Protein AF-A0A6N3DLV4-F1 (afdb_monomer)

Foldseek 3Di:
DAEPDDLVVVLVVVCVVVVVPDDDDPVNSVLLSVLQVQLVVVLLVVLLPDPDVQQDDPSDGYAYCVPVVSVVSSVVRSVVSSCVVPDPDD

Mean predicted aligned error: 3.86 Å

pLDDT: mean 92.63, std 13.06, range [32.56, 98.44]

Sequence (90 aa):
MLMTQSISEINVLLLRQLSSFFVLSEDDKKAVEQSVPCALDKCERSFSKTRNKYYSEAGVTKFDPLHGRQWSRFLYELARCIFLGGGVRL

Structure (mmCIF, N/CA/C/O backbone):
data_AF-A0A6N3DLV4-F1
#
_entry.id   AF-A0A6N3DLV4-F1
#
loop_
_atom_site.group_PDB
_atom_site.id
_atom_site.type_symbol
_atom_site.label_atom_id
_atom_site.label_alt_id
_atom_site.label_comp_id
_atom_site.label_asym_id
_atom_site.label_entity_id
_atom_site.label_seq_id
_atom_site.pdbx_PDB_ins_code
_atom_site.Cartn_x
_atom_site.Cartn_y
_atom_site.Cartn_z
_atom_site.occupancy
_atom_site.B_iso_or_equiv
_atom_site.auth_seq_id
_atom_site.auth_comp_id
_atom_site.auth_asym_id
_atom_site.auth_atom_id
_atom_site.pdbx_PDB_model_num
ATOM 1 N N . MET A 1 1 ? 8.384 -7.482 -6.426 1.00 93.12 1 MET A N 1
ATOM 2 C CA . MET A 1 1 ? 8.479 -6.013 -6.598 1.00 93.12 1 MET A CA 1
ATOM 3 C C . MET A 1 1 ? 9.686 -5.471 -5.844 1.00 93.12 1 MET A C 1
ATOM 5 O O . MET A 1 1 ? 9.920 -5.912 -4.727 1.00 93.12 1 MET A O 1
ATOM 9 N N . LEU A 1 2 ? 10.453 -4.542 -6.423 1.00 94.75 2 LEU A N 1
ATOM 10 C CA . LEU A 1 2 ? 11.523 -3.830 -5.714 1.00 94.75 2 LEU A CA 1
ATOM 11 C C . LEU A 1 2 ? 10.919 -2.668 -4.921 1.00 94.75 2 LEU A C 1
ATOM 13 O O . LEU A 1 2 ? 10.198 -1.849 -5.489 1.00 94.75 2 LEU A O 1
ATOM 17 N N . MET A 1 3 ? 11.197 -2.607 -3.623 1.00 94.19 3 MET A N 1
ATOM 18 C CA . MET A 1 3 ? 10.605 -1.629 -2.710 1.00 94.19 3 MET A CA 1
ATOM 19 C C . MET A 1 3 ? 11.696 -0.762 -2.087 1.00 94.19 3 MET A C 1
ATOM 21 O O . MET A 1 3 ? 12.732 -1.283 -1.679 1.00 94.19 3 MET A O 1
ATOM 25 N N . THR A 1 4 ? 11.468 0.551 -2.014 1.00 93.81 4 THR A N 1
ATOM 26 C CA . THR A 1 4 ? 12.400 1.500 -1.374 1.00 93.81 4 THR A CA 1
ATOM 27 C C . THR A 1 4 ? 12.291 1.515 0.149 1.00 93.81 4 THR A C 1
ATOM 29 O O . THR A 1 4 ? 13.220 1.958 0.816 1.00 93.81 4 THR A O 1
ATOM 32 N N . GLN A 1 5 ? 11.177 1.024 0.698 1.00 96.06 5 GLN A N 1
ATOM 33 C CA . GLN A 1 5 ? 10.945 0.849 2.130 1.00 96.06 5 GLN A CA 1
ATOM 34 C C . GLN A 1 5 ? 10.460 -0.573 2.408 1.00 96.06 5 GLN A C 1
ATOM 36 O O . GLN A 1 5 ? 9.764 -1.187 1.596 1.00 96.06 5 GLN A O 1
ATOM 41 N N . SER A 1 6 ? 10.818 -1.081 3.580 1.00 96.50 6 SER A N 1
ATOM 42 C CA . SER A 1 6 ? 10.300 -2.331 4.126 1.00 96.50 6 SER A CA 1
ATOM 43 C C . SER A 1 6 ? 8.804 -2.230 4.449 1.00 96.50 6 SER A C 1
ATOM 45 O O . SER A 1 6 ? 8.237 -1.144 4.590 1.00 96.50 6 SER A O 1
ATOM 47 N N . ILE A 1 7 ? 8.143 -3.379 4.604 1.00 96.00 7 ILE A N 1
ATOM 48 C CA . ILE A 1 7 ? 6.719 -3.424 4.972 1.00 96.00 7 ILE A CA 1
ATOM 49 C C . ILE A 1 7 ? 6.477 -2.764 6.338 1.00 96.00 7 ILE A C 1
ATOM 51 O O . ILE A 1 7 ? 5.486 -2.058 6.497 1.00 96.00 7 ILE A O 1
ATOM 55 N N . SER A 1 8 ? 7.384 -2.933 7.306 1.00 97.12 8 SER A N 1
ATOM 56 C CA . SER A 1 8 ? 7.266 -2.288 8.619 1.00 97.12 8 SER A CA 1
ATOM 57 C C . SER A 1 8 ? 7.328 -0.763 8.514 1.00 97.12 8 SER A C 1
ATOM 59 O O . SER A 1 8 ? 6.515 -0.078 9.127 1.00 97.12 8 SER A O 1
ATOM 61 N N . GLU A 1 9 ? 8.230 -0.216 7.697 1.00 97.62 9 GLU A N 1
ATOM 62 C CA . GLU A 1 9 ? 8.302 1.229 7.443 1.00 97.62 9 GLU A CA 1
ATOM 63 C C . GLU A 1 9 ? 7.048 1.745 6.726 1.00 97.62 9 GLU A C 1
ATOM 65 O O . GLU A 1 9 ? 6.518 2.795 7.089 1.00 97.62 9 GLU A O 1
ATOM 70 N N . ILE A 1 10 ? 6.524 0.990 5.755 1.00 97.94 10 ILE A N 1
ATOM 71 C CA . ILE A 1 10 ? 5.260 1.316 5.080 1.00 97.94 10 ILE A CA 1
ATOM 72 C C . ILE A 1 10 ? 4.100 1.338 6.075 1.00 97.94 10 ILE A C 1
ATOM 74 O O . ILE A 1 10 ? 3.308 2.279 6.041 1.00 97.94 10 ILE A O 1
ATOM 78 N N . ASN A 1 11 ? 4.014 0.358 6.979 1.00 98.00 11 ASN A N 1
ATOM 79 C CA . ASN A 1 11 ? 2.989 0.325 8.023 1.00 98.00 11 ASN A CA 1
ATOM 80 C C . ASN A 1 11 ? 3.085 1.555 8.931 1.00 98.00 11 ASN A C 1
ATOM 82 O O . ASN A 1 11 ? 2.071 2.196 9.193 1.00 98.00 11 ASN A O 1
ATOM 86 N N . VAL A 1 12 ? 4.293 1.952 9.342 1.00 98.00 12 VAL A N 1
ATOM 87 C CA . VAL A 1 12 ? 4.498 3.164 10.153 1.00 98.00 12 VAL A CA 1
ATOM 88 C C . VAL A 1 12 ? 4.017 4.419 9.415 1.00 98.00 12 VAL A C 1
ATOM 90 O O . VAL A 1 12 ? 3.285 5.225 9.992 1.00 98.00 12 VAL A O 1
ATOM 93 N N . LEU A 1 13 ? 4.388 4.588 8.140 1.00 97.81 13 LEU A N 1
ATOM 94 C CA . LEU A 1 13 ? 3.953 5.729 7.322 1.00 97.81 13 LEU A CA 1
ATOM 95 C C . LEU A 1 13 ? 2.428 5.755 7.155 1.00 97.81 13 LEU A C 1
ATOM 97 O O . LEU A 1 13 ? 1.795 6.797 7.344 1.00 97.81 13 LEU A O 1
ATOM 101 N N . LEU A 1 14 ? 1.845 4.599 6.845 1.00 98.06 14 LEU A N 1
ATOM 102 C CA . LEU A 1 14 ? 0.416 4.417 6.632 1.00 98.06 14 LEU A CA 1
ATOM 103 C C . LEU A 1 14 ? -0.388 4.728 7.893 1.00 98.06 14 LEU A C 1
ATOM 105 O O . LEU A 1 14 ? -1.296 5.557 7.851 1.00 98.06 14 LEU A O 1
ATOM 109 N N . LEU A 1 15 ? -0.034 4.111 9.022 1.00 97.94 15 LEU A N 1
ATOM 110 C CA . LEU A 1 15 ? -0.733 4.313 10.287 1.00 97.94 15 LEU A CA 1
ATOM 111 C C . LEU A 1 15 ? -0.597 5.752 10.775 1.00 97.94 15 LEU A C 1
ATOM 113 O O . LEU A 1 15 ? -1.579 6.318 11.255 1.00 97.94 15 LEU A O 1
ATOM 117 N N . ARG A 1 16 ? 0.574 6.379 10.605 1.00 97.81 16 ARG A N 1
ATOM 118 C CA . ARG A 1 16 ? 0.761 7.797 10.933 1.00 97.81 16 ARG A CA 1
ATOM 119 C C . ARG A 1 16 ? -0.154 8.691 10.100 1.00 97.81 16 ARG A C 1
ATOM 121 O O . ARG A 1 16 ? -0.784 9.589 10.654 1.00 97.81 16 ARG A O 1
ATOM 128 N N . GLN A 1 17 ? -0.243 8.448 8.792 1.00 97.12 17 GLN A N 1
ATOM 129 C CA . GLN A 1 17 ? -1.128 9.211 7.917 1.00 97.12 17 GLN A CA 1
ATOM 130 C C . GLN A 1 17 ? -2.596 9.005 8.299 1.00 97.12 17 GLN A C 1
ATOM 132 O O . GLN A 1 17 ? -3.312 9.983 8.494 1.00 97.12 17 GLN A O 1
ATOM 137 N N . LEU A 1 18 ? -3.051 7.759 8.443 1.00 97.44 18 LEU A N 1
ATOM 138 C CA . LEU A 1 18 ? -4.446 7.463 8.777 1.00 97.44 18 LEU A CA 1
ATOM 139 C C . LEU A 1 18 ? -4.836 8.036 10.145 1.00 97.44 18 LEU A C 1
ATOM 141 O O . LEU A 1 18 ? -5.896 8.643 10.262 1.00 97.44 18 LEU A O 1
ATOM 145 N N . SER A 1 19 ? -3.947 7.952 11.139 1.00 97.25 19 SER A N 1
ATOM 146 C CA . SER A 1 19 ? -4.181 8.506 12.482 1.00 97.25 19 SER A CA 1
ATOM 147 C C . SER A 1 19 ? -4.274 10.036 12.505 1.00 97.25 19 SER A C 1
ATOM 149 O O . SER A 1 19 ? -4.808 10.599 13.454 1.00 97.25 19 SER A O 1
ATOM 151 N N . SER A 1 20 ? -3.764 10.734 11.481 1.00 97.19 20 SER A N 1
ATOM 152 C CA . SER A 1 20 ? -3.944 12.190 11.362 1.00 97.19 20 SER A CA 1
ATOM 153 C C . SER A 1 20 ? -5.335 12.600 10.865 1.00 97.19 20 SER A C 1
ATOM 155 O O . SER A 1 20 ? -5.722 13.752 11.042 1.00 97.19 20 SER A O 1
ATOM 157 N N . PHE A 1 21 ? -6.087 11.669 10.266 1.00 95.56 21 PHE A N 1
ATOM 158 C CA . PHE A 1 21 ? -7.432 11.912 9.734 1.00 95.56 21 PHE A CA 1
ATOM 159 C C . PHE A 1 21 ? -8.531 11.200 10.532 1.00 95.56 21 PHE A C 1
ATOM 161 O O . PHE A 1 21 ? -9.670 11.659 10.534 1.00 95.56 21 PHE A O 1
ATOM 168 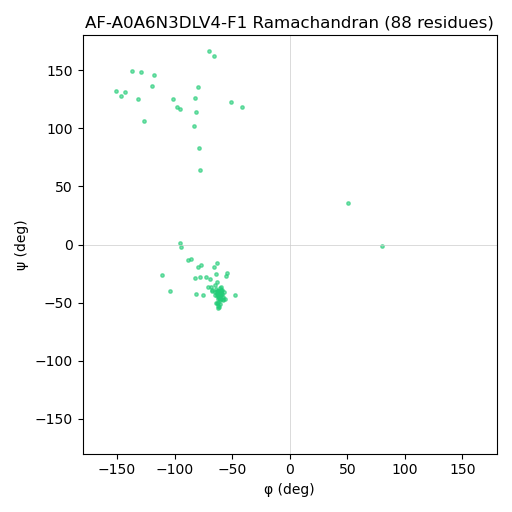N N . PHE A 1 22 ? -8.204 10.095 11.206 1.00 94.88 22 PHE A N 1
ATOM 169 C CA . PHE A 1 22 ? -9.165 9.220 11.872 1.00 94.88 22 PHE A CA 1
ATOM 170 C C . PHE A 1 22 ? -8.665 8.786 13.251 1.00 94.88 22 PHE A C 1
ATOM 172 O O . PHE A 1 22 ? -7.468 8.597 13.463 1.00 94.88 22 PHE A O 1
ATOM 179 N N . VAL A 1 23 ? -9.596 8.554 14.178 1.00 96.00 23 VAL A N 1
ATOM 180 C CA . VAL A 1 23 ? -9.307 7.825 15.419 1.00 96.00 23 VAL A CA 1
ATOM 181 C C . VAL A 1 23 ? -9.343 6.335 15.090 1.00 96.00 23 VAL A C 1
ATOM 183 O O . VAL A 1 23 ? -10.397 5.822 14.731 1.00 96.00 23 VAL A O 1
ATOM 186 N N . LEU A 1 24 ? -8.196 5.660 15.178 1.00 95.25 24 LEU A N 1
ATOM 187 C CA . LEU A 1 24 ? -8.068 4.237 14.856 1.00 95.25 24 LEU A CA 1
ATOM 188 C C . LEU A 1 24 ? -8.048 3.396 16.132 1.00 95.25 24 LEU A C 1
ATOM 190 O O . LEU A 1 24 ? -7.189 3.607 16.996 1.00 95.25 24 LEU A O 1
ATOM 194 N N . SER A 1 25 ? -8.947 2.417 16.220 1.00 96.75 25 SER A N 1
ATOM 195 C CA . SER A 1 25 ? -8.859 1.351 17.220 1.00 96.75 25 SER A CA 1
ATOM 196 C C . SER A 1 25 ? -7.689 0.404 16.913 1.00 96.75 25 SER A C 1
ATOM 198 O O . SER A 1 25 ? -7.128 0.414 15.815 1.00 96.75 25 SER A O 1
ATOM 200 N N . GLU A 1 26 ? -7.305 -0.440 17.872 1.00 95.75 26 GLU A N 1
ATOM 201 C CA . GLU A 1 26 ? -6.284 -1.471 17.623 1.00 95.75 26 GLU A CA 1
ATOM 202 C C . GLU A 1 26 ? -6.733 -2.490 16.562 1.00 95.75 26 GLU A C 1
ATOM 204 O O . GLU A 1 26 ? -5.913 -2.951 15.767 1.00 95.75 26 GLU A O 1
ATOM 209 N N . ASP A 1 27 ? -8.036 -2.777 16.482 1.00 94.38 27 ASP A N 1
ATOM 210 C CA . ASP A 1 27 ? -8.595 -3.645 15.444 1.00 94.38 27 ASP A CA 1
ATOM 211 C C . ASP A 1 27 ? -8.497 -3.000 14.053 1.00 94.38 27 ASP A C 1
ATOM 213 O O . ASP A 1 27 ? -8.123 -3.681 13.095 1.00 94.38 27 ASP A O 1
ATOM 217 N N . ASP A 1 28 ? -8.727 -1.685 13.936 1.00 94.44 28 ASP A N 1
ATOM 218 C CA . ASP A 1 28 ? -8.551 -0.956 12.670 1.00 94.44 28 ASP A CA 1
ATOM 219 C C . ASP A 1 28 ? -7.095 -1.010 12.199 1.00 94.44 28 ASP A C 1
ATOM 221 O O . ASP A 1 28 ? -6.820 -1.316 11.036 1.00 94.44 28 ASP A O 1
ATOM 225 N N . LYS A 1 29 ? -6.146 -0.745 13.109 1.00 95.88 29 LYS A N 1
ATOM 226 C CA . LYS A 1 29 ? -4.707 -0.801 12.804 1.00 95.88 29 LYS A CA 1
ATOM 227 C C . LYS A 1 29 ? -4.320 -2.189 12.306 1.00 95.88 29 LYS A C 1
ATOM 229 O O . LYS A 1 29 ? -3.684 -2.310 11.260 1.00 95.88 29 LYS A O 1
ATOM 234 N N . LYS A 1 30 ? -4.775 -3.234 12.999 1.00 94.56 30 LYS A N 1
ATOM 235 C CA . LYS A 1 30 ? -4.517 -4.625 12.626 1.00 94.56 30 LYS A CA 1
ATOM 236 C C . LYS A 1 30 ? -5.124 -4.982 11.268 1.00 94.56 30 LYS A C 1
ATOM 238 O O . LYS A 1 30 ? -4.442 -5.595 10.448 1.00 94.56 30 LYS A O 1
ATOM 243 N N . ALA A 1 31 ? -6.369 -4.586 10.999 1.00 92.75 31 ALA A N 1
ATOM 244 C CA . ALA A 1 31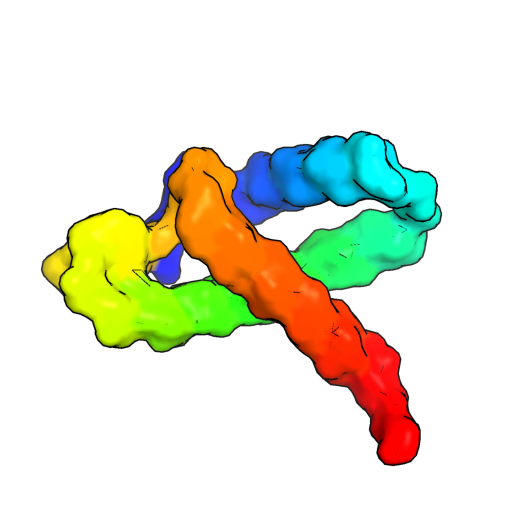 ? -7.031 -4.838 9.718 1.00 92.75 31 ALA A CA 1
ATOM 245 C C . ALA A 1 31 ? -6.302 -4.154 8.548 1.00 92.75 31 ALA A C 1
ATOM 247 O O . ALA A 1 31 ? -6.133 -4.746 7.475 1.00 92.75 31 ALA A O 1
ATOM 248 N N . VAL A 1 32 ? -5.823 -2.926 8.769 1.00 95.62 32 VAL A N 1
ATOM 249 C CA . VAL A 1 32 ? -4.998 -2.185 7.810 1.00 95.62 32 VAL A CA 1
ATOM 250 C C . VAL A 1 32 ? -3.689 -2.924 7.538 1.00 95.62 32 VAL A C 1
ATOM 252 O O . VAL A 1 32 ? -3.407 -3.240 6.382 1.00 95.62 32 VAL A O 1
ATOM 255 N N . GLU A 1 33 ? -2.917 -3.253 8.574 1.00 96.19 33 GLU A N 1
ATOM 256 C CA . GLU A 1 33 ? -1.619 -3.929 8.441 1.00 96.19 33 GLU A CA 1
ATOM 257 C C . GLU A 1 33 ? -1.738 -5.296 7.755 1.00 96.19 33 GLU A C 1
ATOM 259 O O . GLU A 1 33 ? -0.947 -5.622 6.867 1.00 9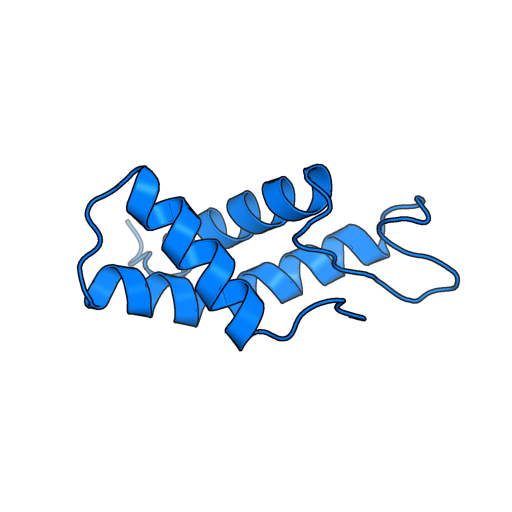6.19 33 GLU A O 1
ATOM 264 N N . GLN A 1 34 ? -2.765 -6.078 8.102 1.00 95.12 34 GLN A N 1
ATOM 265 C CA . GLN A 1 34 ? -3.042 -7.376 7.477 1.00 95.12 34 GLN A CA 1
ATOM 266 C C . GLN A 1 34 ? -3.399 -7.259 5.988 1.00 95.12 34 GLN A C 1
ATOM 268 O O . GLN A 1 34 ? -3.179 -8.200 5.224 1.00 95.12 34 GLN A O 1
ATOM 273 N N . SER A 1 35 ? -3.916 -6.107 5.557 1.00 96.38 35 SER A N 1
ATOM 274 C CA . SER A 1 35 ? -4.322 -5.863 4.169 1.00 96.38 35 SER A CA 1
ATOM 275 C C . SER A 1 35 ? -3.191 -5.324 3.284 1.00 96.38 35 SER A C 1
ATOM 277 O O . SER A 1 35 ? -3.310 -5.360 2.055 1.00 96.38 35 SER A O 1
ATOM 279 N N . VAL A 1 36 ? -2.073 -4.869 3.863 1.00 97.25 36 VAL A N 1
ATOM 280 C CA . VAL A 1 36 ? -0.930 -4.311 3.115 1.00 97.25 36 VAL A CA 1
ATOM 281 C C . VAL A 1 36 ? -0.340 -5.291 2.089 1.00 97.25 36 VAL A C 1
ATOM 283 O O . VAL A 1 36 ? -0.157 -4.876 0.941 1.00 97.25 36 VAL A O 1
ATOM 286 N N . PRO A 1 37 ? -0.100 -6.584 2.399 1.00 96.19 37 PRO A N 1
ATOM 287 C CA . PRO A 1 37 ? 0.408 -7.533 1.405 1.00 96.19 37 PRO A CA 1
ATOM 288 C C . PRO A 1 37 ? -0.520 -7.697 0.192 1.00 96.19 37 PRO A C 1
ATOM 290 O O . PRO A 1 37 ? -0.050 -7.722 -0.944 1.00 96.19 37 PRO A O 1
ATOM 293 N N . CYS A 1 38 ? -1.840 -7.738 0.417 1.00 96.06 38 CYS A N 1
ATOM 294 C CA . CYS A 1 38 ? -2.834 -7.785 -0.661 1.00 96.06 38 CYS A CA 1
ATOM 295 C C . CYS A 1 38 ? -2.729 -6.551 -1.563 1.00 96.06 38 CYS A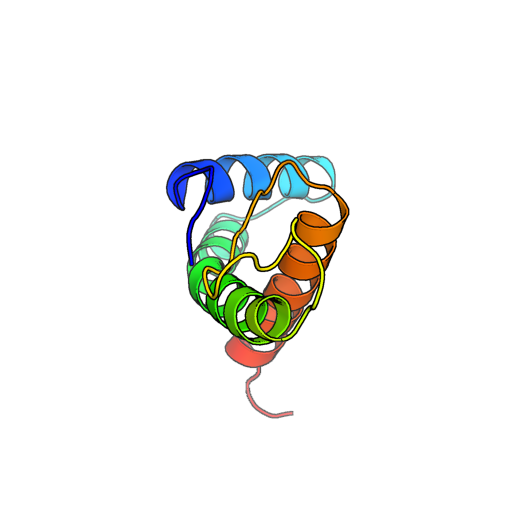 C 1
ATOM 297 O O . CYS A 1 38 ? -2.688 -6.678 -2.788 1.00 96.06 38 CYS A O 1
ATOM 299 N N . ALA A 1 39 ? -2.645 -5.359 -0.969 1.00 97.94 39 ALA A N 1
ATOM 300 C CA . ALA A 1 39 ? -2.545 -4.110 -1.714 1.00 97.94 39 ALA A CA 1
ATOM 301 C C . ALA A 1 39 ? -1.262 -4.044 -2.558 1.00 97.94 39 ALA A C 1
ATOM 303 O O . ALA A 1 39 ? -1.310 -3.666 -3.730 1.00 97.94 39 ALA A O 1
ATOM 304 N N . LEU A 1 40 ? -0.125 -4.464 -1.991 1.00 98.12 40 LEU A N 1
ATOM 305 C CA . LEU A 1 40 ? 1.160 -4.505 -2.691 1.00 98.12 40 LEU A CA 1
ATOM 306 C C . LEU A 1 40 ? 1.145 -5.484 -3.877 1.00 98.12 40 LEU A C 1
ATOM 308 O O . LEU A 1 40 ? 1.638 -5.120 -4.942 1.00 98.12 40 LEU A O 1
ATOM 312 N N . ASP A 1 41 ? 0.516 -6.658 -3.748 1.00 97.38 41 ASP A N 1
ATOM 313 C CA . ASP A 1 41 ? 0.320 -7.605 -4.861 1.00 97.38 41 ASP A CA 1
ATOM 314 C C . ASP A 1 41 ? -0.497 -6.981 -6.013 1.00 97.38 41 ASP A C 1
ATOM 316 O O . ASP A 1 41 ? -0.144 -7.086 -7.194 1.00 97.38 41 ASP A O 1
ATOM 320 N N . LYS A 1 42 ? -1.576 -6.248 -5.695 1.00 97.62 42 LYS A N 1
ATOM 321 C CA . LYS A 1 42 ? -2.379 -5.548 -6.719 1.00 97.62 42 LYS A CA 1
ATOM 322 C C . LYS A 1 42 ? -1.631 -4.390 -7.370 1.00 97.62 42 LYS A C 1
ATOM 324 O O . LYS A 1 42 ? -1.764 -4.192 -8.589 1.00 97.62 42 LYS A O 1
ATOM 329 N N . CYS A 1 43 ? -0.822 -3.665 -6.600 1.00 97.81 43 CYS A N 1
ATOM 330 C CA . CYS A 1 43 ? 0.101 -2.666 -7.129 1.00 97.81 43 CYS A CA 1
ATOM 331 C C . CYS A 1 43 ? 1.109 -3.311 -8.079 1.00 97.81 43 CYS A C 1
ATOM 333 O O . CYS A 1 43 ? 1.198 -2.872 -9.222 1.00 97.81 43 CYS A O 1
ATOM 335 N N . GLU A 1 44 ? 1.784 -4.390 -7.679 1.00 97.75 44 GLU A N 1
ATOM 336 C CA . GLU A 1 44 ? 2.771 -5.085 -8.512 1.00 97.75 44 GLU A CA 1
ATOM 337 C C . GLU A 1 44 ? 2.169 -5.539 -9.850 1.00 97.75 44 GLU A C 1
ATOM 339 O O . GLU A 1 44 ? 2.703 -5.252 -10.929 1.00 97.75 44 GLU A O 1
ATOM 344 N N . ARG A 1 45 ? 0.987 -6.161 -9.811 1.00 96.25 45 ARG A N 1
ATOM 345 C CA . ARG A 1 45 ? 0.273 -6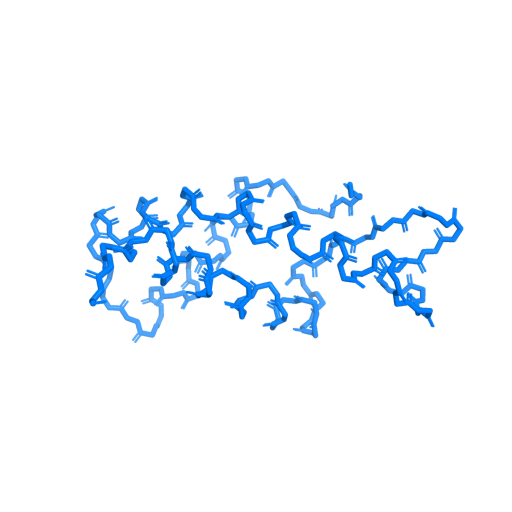.583 -11.024 1.00 96.25 45 ARG A CA 1
ATOM 346 C C . ARG A 1 45 ? -0.063 -5.418 -11.960 1.00 96.25 45 ARG A C 1
ATOM 348 O O . ARG A 1 45 ? -0.070 -5.589 -13.179 1.00 96.25 45 ARG A O 1
ATOM 355 N N . SER A 1 46 ? -0.396 -4.254 -11.413 1.00 95.19 46 SER A N 1
ATOM 356 C CA . SER A 1 46 ? -0.771 -3.076 -12.206 1.00 95.19 46 SER A CA 1
ATOM 357 C C . SER A 1 46 ? 0.458 -2.334 -12.736 1.00 95.19 46 SER A C 1
ATOM 359 O O . SER A 1 46 ? 0.504 -1.923 -13.897 1.00 95.19 46 SER A O 1
ATOM 361 N N . PHE A 1 47 ? 1.474 -2.178 -11.894 1.00 97.56 47 PHE A N 1
ATOM 362 C CA . PHE A 1 47 ? 2.691 -1.430 -12.186 1.00 97.56 47 PHE A CA 1
ATOM 363 C C . PHE A 1 47 ? 3.571 -2.165 -13.193 1.00 97.56 47 PHE A C 1
ATOM 365 O O . PHE A 1 47 ? 4.076 -1.528 -14.114 1.00 97.56 47 PHE A O 1
ATOM 372 N N . SER A 1 48 ? 3.636 -3.499 -13.122 1.00 96.56 48 SER A N 1
ATOM 373 C CA . SER A 1 48 ? 4.322 -4.336 -14.121 1.00 96.56 48 SER A CA 1
ATOM 374 C C . SER A 1 48 ? 3.819 -4.115 -15.553 1.00 96.56 48 SER A C 1
ATOM 376 O O . SER A 1 48 ? 4.573 -4.288 -16.509 1.00 96.56 48 SER A O 1
ATOM 378 N N . LYS A 1 49 ? 2.563 -3.684 -15.719 1.00 95.06 49 LYS A N 1
ATOM 379 C CA . LYS A 1 49 ? 1.933 -3.396 -17.019 1.00 95.06 49 LYS A CA 1
ATOM 380 C C . LYS A 1 49 ? 2.016 -1.927 -17.434 1.00 95.06 49 LYS A C 1
ATOM 382 O O . LYS A 1 49 ? 1.546 -1.564 -18.511 1.00 95.06 49 LYS A O 1
ATOM 387 N N . THR A 1 50 ? 2.587 -1.071 -16.594 1.00 93.88 50 THR A N 1
ATOM 388 C CA . THR A 1 50 ? 2.655 0.370 -16.830 1.00 93.88 50 THR A CA 1
ATOM 389 C C . THR A 1 50 ? 3.991 0.720 -17.482 1.00 93.88 50 THR A C 1
ATOM 391 O O . THR A 1 50 ? 5.046 0.567 -16.874 1.00 93.88 50 THR A O 1
ATOM 394 N N . ARG A 1 51 ? 3.958 1.232 -18.722 1.00 89.75 51 ARG A N 1
ATOM 395 C CA . ARG A 1 51 ? 5.152 1.660 -19.479 1.00 89.75 51 ARG A CA 1
ATOM 396 C C . ARG A 1 51 ? 5.65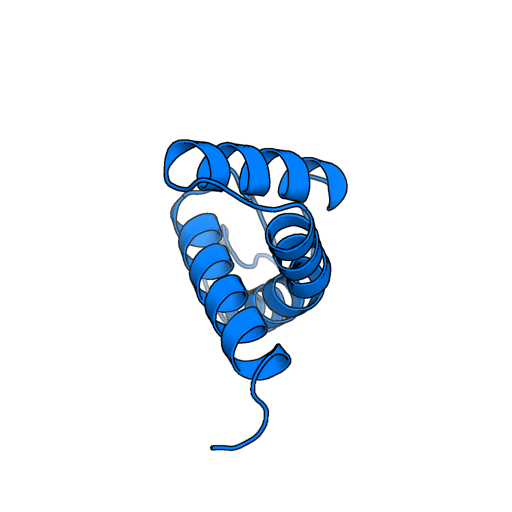9 3.023 -19.001 1.00 89.75 51 ARG A C 1
ATOM 398 O O . ARG A 1 51 ? 5.599 4.016 -19.718 1.00 89.75 51 ARG A O 1
ATOM 405 N N . ASN A 1 52 ? 6.103 3.081 -17.755 1.00 93.12 52 ASN A N 1
ATOM 406 C CA . ASN A 1 52 ? 6.686 4.268 -17.150 1.00 93.12 52 ASN A CA 1
ATOM 407 C C . ASN A 1 52 ? 7.766 3.835 -16.151 1.00 93.12 52 ASN A C 1
ATOM 409 O O . ASN A 1 52 ? 7.478 3.054 -15.246 1.00 93.12 52 ASN A O 1
ATOM 413 N N . LYS A 1 53 ? 8.977 4.396 -16.289 1.00 92.19 53 LYS A N 1
ATOM 414 C CA . LYS A 1 53 ? 10.176 4.027 -15.513 1.00 92.19 53 LYS A CA 1
ATOM 415 C C . LYS A 1 53 ? 10.017 4.090 -13.990 1.00 92.19 53 LYS A C 1
ATOM 417 O O . LYS A 1 53 ? 10.751 3.417 -13.270 1.00 92.19 53 LYS A O 1
ATOM 422 N N . TYR A 1 54 ? 9.077 4.901 -13.496 1.00 93.31 54 TYR A N 1
ATOM 423 C CA . TYR A 1 54 ? 8.791 4.998 -12.065 1.00 93.31 54 TYR A CA 1
ATOM 424 C C . TYR A 1 54 ? 8.065 3.753 -11.538 1.00 93.31 54 TYR A C 1
ATOM 426 O O . TYR A 1 54 ? 8.222 3.420 -10.373 1.00 93.31 54 TYR A O 1
ATOM 434 N N . TYR A 1 55 ? 7.308 3.055 -12.387 1.00 95.69 55 TYR A N 1
ATOM 435 C CA . TYR A 1 55 ? 6.480 1.902 -12.020 1.00 95.69 55 TYR A CA 1
ATOM 436 C C . TYR A 1 55 ? 7.114 0.577 -12.447 1.00 95.69 55 TYR A C 1
ATOM 438 O O . TYR A 1 55 ? 7.068 -0.403 -11.708 1.00 95.69 55 TYR A O 1
ATOM 446 N N . SER A 1 56 ? 7.707 0.544 -13.641 1.00 94.38 56 SER A N 1
ATOM 447 C CA . SER A 1 56 ? 8.391 -0.625 -14.184 1.00 94.38 56 SER A CA 1
ATOM 448 C C . SER A 1 56 ? 9.504 -0.186 -15.129 1.00 94.38 56 SER A C 1
ATOM 450 O O . SER A 1 56 ? 9.306 0.672 -15.992 1.00 94.38 56 SER A O 1
ATOM 452 N N . GLU A 1 57 ? 10.688 -0.765 -14.9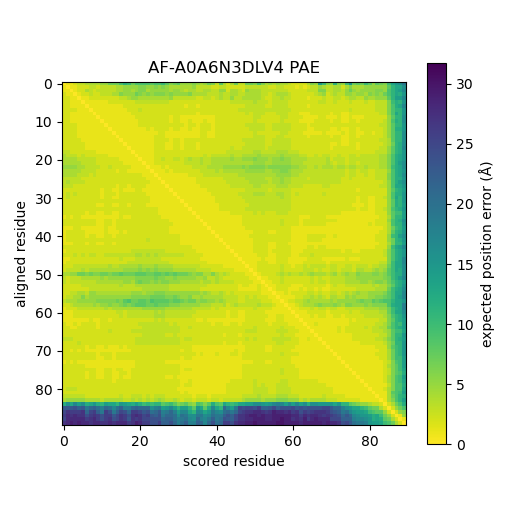63 1.00 93.50 57 GLU A N 1
ATOM 453 C CA . GLU A 1 57 ? 11.854 -0.505 -15.806 1.00 93.50 57 GLU A CA 1
ATOM 454 C C . GLU A 1 57 ? 12.637 -1.803 -15.997 1.00 93.50 57 GLU A C 1
ATOM 456 O O . GLU A 1 57 ? 12.884 -2.522 -15.032 1.00 93.50 57 GLU A O 1
ATOM 461 N N . ALA A 1 58 ? 12.987 -2.125 -17.247 1.00 91.06 58 ALA A N 1
ATOM 462 C CA . ALA A 1 58 ? 13.703 -3.356 -17.604 1.00 91.06 58 ALA A CA 1
ATOM 463 C C . ALA A 1 58 ? 13.073 -4.648 -17.026 1.00 91.06 58 ALA A C 1
ATOM 465 O O . ALA A 1 58 ? 13.774 -5.577 -16.639 1.00 91.06 58 ALA A O 1
ATOM 466 N N . GLY A 1 59 ? 11.737 -4.706 -16.947 1.00 88.50 59 GLY A N 1
ATOM 467 C CA . GLY A 1 59 ? 11.003 -5.858 -16.406 1.00 88.50 59 GLY A CA 1
ATOM 468 C C . GLY A 1 59 ? 10.929 -5.916 -14.876 1.00 88.50 59 GLY A C 1
ATOM 469 O O . GLY A 1 59 ? 10.270 -6.803 -14.338 1.00 88.50 59 GLY A O 1
ATOM 470 N N . VAL A 1 60 ? 11.540 -4.963 -14.167 1.00 94.88 60 VAL A N 1
ATOM 471 C CA . VAL A 1 60 ? 11.494 -4.869 -12.705 1.00 94.88 60 VAL A CA 1
ATOM 472 C C . VAL A 1 60 ? 10.428 -3.865 -12.285 1.00 94.88 60 VAL A C 1
ATOM 474 O O . VAL A 1 60 ? 10.521 -2.672 -12.579 1.00 94.88 60 VAL A O 1
ATOM 477 N N . THR A 1 61 ? 9.424 -4.350 -11.555 1.00 97.38 61 THR A N 1
ATOM 478 C CA . THR A 1 61 ? 8.374 -3.507 -10.966 1.00 97.38 61 THR A CA 1
ATOM 479 C C . THR A 1 61 ? 8.884 -2.841 -9.696 1.00 97.38 61 THR A C 1
ATOM 481 O O . THR A 1 61 ? 9.504 -3.512 -8.868 1.00 97.38 61 THR A O 1
ATOM 484 N N . LYS A 1 62 ? 8.606 -1.547 -9.526 1.00 97.12 62 LYS A N 1
ATOM 485 C CA . LYS A 1 62 ? 9.073 -0.729 -8.401 1.00 97.12 62 LYS A CA 1
ATOM 486 C C . LYS A 1 62 ? 7.899 -0.198 -7.581 1.00 97.12 62 LYS A C 1
ATOM 488 O O . LYS A 1 62 ? 6.854 0.123 -8.144 1.00 97.12 62 LYS A O 1
ATOM 493 N N . PHE A 1 63 ? 8.099 -0.076 -6.274 1.00 97.94 63 PHE A N 1
ATOM 494 C CA . PHE A 1 63 ? 7.200 0.632 -5.370 1.00 97.94 63 PHE A CA 1
ATOM 495 C C . PHE A 1 63 ? 7.979 1.589 -4.474 1.00 97.94 63 PHE A C 1
ATOM 497 O O . PHE A 1 63 ? 8.894 1.172 -3.763 1.00 97.94 63 PHE A O 1
ATOM 504 N N . ASP A 1 64 ? 7.569 2.852 -4.506 1.00 97.06 64 ASP A N 1
ATOM 505 C CA . ASP A 1 64 ? 8.066 3.922 -3.655 1.00 97.06 64 ASP A CA 1
ATOM 506 C C . ASP A 1 64 ? 6.888 4.625 -2.946 1.00 97.06 64 ASP A C 1
ATOM 508 O O . ASP A 1 64 ? 6.140 5.367 -3.598 1.00 97.06 64 ASP A O 1
ATOM 512 N N . PRO A 1 65 ? 6.681 4.414 -1.630 1.00 95.81 65 PRO A N 1
ATOM 513 C CA . PRO A 1 65 ? 5.653 5.095 -0.847 1.00 95.81 65 PRO A CA 1
ATOM 514 C C . PRO A 1 65 ? 5.844 6.616 -0.759 1.00 95.81 65 PRO A C 1
ATOM 516 O O . PRO A 1 65 ? 4.891 7.314 -0.425 1.00 95.81 65 PRO A O 1
ATOM 519 N N . LEU A 1 66 ? 7.021 7.157 -1.091 1.00 96.12 66 LEU A N 1
ATOM 520 C CA . LEU A 1 66 ? 7.250 8.603 -1.173 1.00 96.12 66 LEU A CA 1
ATOM 521 C C . LEU A 1 66 ? 6.865 9.174 -2.547 1.00 96.12 66 LEU A C 1
ATOM 523 O O . LEU A 1 66 ? 6.705 10.387 -2.705 1.00 96.12 66 LEU A O 1
ATOM 527 N N . HIS A 1 67 ? 6.639 8.320 -3.549 1.00 97.06 67 HIS A N 1
ATOM 528 C CA . HIS A 1 67 ? 6.118 8.742 -4.840 1.00 97.06 67 HIS A CA 1
ATOM 529 C C . HIS A 1 67 ? 4.586 8.849 -4.790 1.00 97.06 67 HIS A C 1
ATOM 531 O O . HIS A 1 67 ? 3.862 7.861 -4.942 1.00 97.06 67 HIS A O 1
ATOM 537 N N . GLY A 1 68 ? 4.071 10.079 -4.681 1.00 97.06 68 GLY A N 1
ATOM 538 C CA . GLY A 1 68 ? 2.649 10.359 -4.433 1.00 97.06 68 GLY A CA 1
ATOM 539 C C . GLY A 1 68 ? 1.652 9.583 -5.306 1.00 97.06 68 GLY A C 1
ATOM 540 O O . GLY A 1 68 ? 0.698 9.020 -4.786 1.00 97.06 68 GLY A O 1
ATOM 541 N N . ARG A 1 69 ? 1.886 9.440 -6.620 1.00 96.56 69 ARG A N 1
ATOM 542 C CA . ARG A 1 69 ? 0.965 8.673 -7.494 1.00 96.56 69 ARG A CA 1
ATOM 543 C C . ARG A 1 69 ? 0.973 7.164 -7.228 1.00 96.56 69 ARG A C 1
ATOM 545 O O . ARG A 1 69 ? -0.028 6.499 -7.481 1.00 96.56 69 ARG A O 1
ATOM 552 N N . GLN A 1 70 ? 2.101 6.613 -6.781 1.00 97.62 70 GLN A N 1
ATOM 553 C CA . GLN A 1 70 ? 2.183 5.198 -6.411 1.00 97.62 70 GLN A CA 1
ATOM 554 C C . GLN A 1 70 ? 1.508 4.986 -5.066 1.00 97.62 70 GLN A C 1
ATOM 556 O O . GLN A 1 70 ? 0.693 4.077 -4.936 1.00 97.62 70 GLN A O 1
ATOM 561 N N . TRP A 1 71 ? 1.769 5.894 -4.124 1.00 98.25 71 TRP A N 1
ATOM 562 C CA . TRP A 1 71 ? 1.119 5.906 -2.826 1.00 98.25 71 TRP A CA 1
ATOM 563 C C . TRP A 1 71 ? -0.404 6.010 -2.935 1.00 98.25 71 TRP A C 1
ATOM 565 O O . TRP A 1 71 ? -1.111 5.179 -2.380 1.00 98.25 71 TRP A O 1
ATOM 575 N N . SER A 1 72 ? -0.934 6.938 -3.739 1.00 98.06 72 SER A N 1
ATOM 576 C CA . SER A 1 72 ? -2.381 7.046 -3.970 1.00 98.06 72 SER A CA 1
ATOM 577 C C . SER A 1 72 ? -2.980 5.766 -4.555 1.00 98.06 72 SER A C 1
ATOM 579 O O . SER A 1 72 ? -4.070 5.362 -4.152 1.00 98.06 72 SER A O 1
ATOM 581 N N . ARG A 1 73 ? -2.279 5.094 -5.483 1.00 97.94 73 ARG A N 1
ATOM 582 C CA . ARG A 1 73 ? -2.755 3.811 -6.017 1.00 97.94 73 ARG A CA 1
ATOM 583 C C . ARG A 1 73 ? -2.723 2.712 -4.956 1.00 97.94 73 ARG A C 1
ATOM 585 O O . ARG A 1 73 ? -3.670 1.937 -4.881 1.00 97.94 73 ARG A O 1
ATOM 592 N N . PHE A 1 74 ? -1.686 2.672 -4.127 1.00 98.44 74 PHE A N 1
ATOM 593 C CA . PHE A 1 74 ? -1.604 1.753 -2.996 1.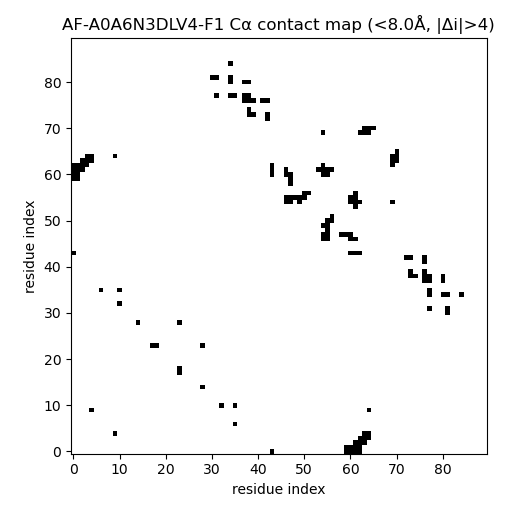00 98.44 74 PHE A CA 1
ATOM 594 C C . PHE A 1 74 ? -2.736 1.971 -1.990 1.00 98.44 74 PHE A C 1
ATOM 596 O O . PHE A 1 74 ? -3.393 1.002 -1.629 1.00 98.44 74 PHE A O 1
ATOM 603 N N . LEU A 1 75 ? -3.036 3.217 -1.611 1.00 98.25 75 LEU A N 1
ATOM 604 C CA . LEU A 1 75 ? -4.153 3.533 -0.714 1.00 98.25 75 LEU A CA 1
ATOM 605 C C . LEU A 1 75 ? -5.501 3.071 -1.288 1.00 98.25 75 LEU A C 1
ATOM 607 O O . LEU A 1 75 ? -6.333 2.543 -0.552 1.00 98.25 75 LEU A O 1
ATOM 611 N N . TYR A 1 76 ? -5.704 3.214 -2.602 1.00 98.06 76 TYR A N 1
ATOM 612 C CA . TYR A 1 76 ? -6.891 2.684 -3.276 1.00 98.06 76 TYR A CA 1
ATOM 613 C C . TYR A 1 76 ? -6.970 1.151 -3.189 1.00 98.06 76 TYR A C 1
ATOM 615 O O . TYR A 1 76 ? -8.005 0.610 -2.798 1.00 98.06 76 TYR A O 1
ATOM 623 N N . GLU A 1 77 ? -5.891 0.439 -3.532 1.00 97.88 77 GLU A N 1
ATOM 624 C CA . GLU A 1 77 ? -5.878 -1.029 -3.469 1.00 97.88 77 GLU A CA 1
ATOM 625 C C . GLU A 1 77 ? -6.015 -1.539 -2.032 1.00 97.88 77 GLU A C 1
ATOM 627 O O . GLU A 1 77 ? -6.688 -2.539 -1.808 1.00 97.88 77 GLU A O 1
ATOM 632 N N . LEU A 1 78 ? -5.446 -0.831 -1.055 1.00 97.50 78 LEU A N 1
ATOM 633 C CA . LEU A 1 78 ? -5.594 -1.121 0.366 1.00 97.50 78 LEU A CA 1
ATOM 634 C C . LEU A 1 78 ? -7.055 -1.022 0.801 1.00 97.50 78 LEU A C 1
ATOM 636 O O . LEU A 1 78 ? -7.592 -1.993 1.328 1.00 97.50 78 LEU A O 1
ATOM 640 N N . ALA A 1 79 ? -7.715 0.108 0.531 1.00 95.94 79 ALA A N 1
ATOM 641 C CA . ALA A 1 79 ? -9.129 0.287 0.852 1.00 95.94 79 ALA A CA 1
ATOM 642 C C . ALA A 1 79 ? -9.992 -0.799 0.190 1.00 95.94 79 ALA A C 1
ATOM 644 O O . ALA A 1 79 ? -10.882 -1.372 0.818 1.00 95.94 79 ALA A O 1
ATOM 645 N N . ARG A 1 80 ? -9.681 -1.147 -1.065 1.00 95.75 80 ARG A N 1
ATOM 646 C CA . ARG A 1 80 ? -10.350 -2.225 -1.796 1.00 9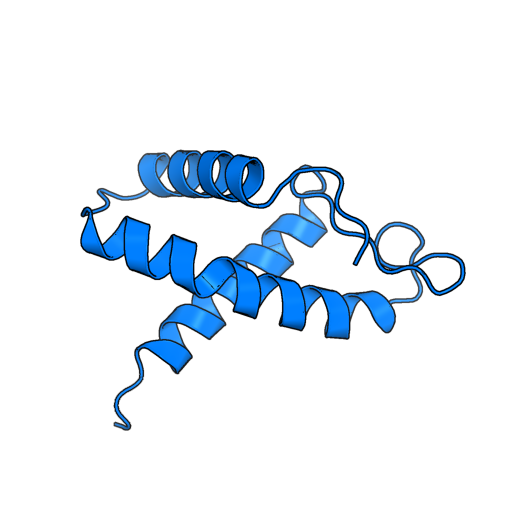5.75 80 ARG A CA 1
ATOM 647 C C . ARG A 1 80 ? -10.099 -3.604 -1.170 1.00 95.75 80 ARG A C 1
ATOM 649 O O . ARG A 1 80 ? -11.036 -4.391 -1.069 1.00 95.75 80 ARG A O 1
ATOM 656 N N . CYS A 1 81 ? -8.865 -3.915 -0.775 1.00 95.19 81 CYS A N 1
ATOM 657 C CA . CYS A 1 81 ? -8.515 -5.171 -0.108 1.00 95.19 81 CYS A CA 1
ATOM 658 C C . CYS A 1 81 ? -9.217 -5.292 1.250 1.00 95.19 81 CYS A C 1
ATOM 660 O O . CYS A 1 81 ? -9.747 -6.358 1.535 1.00 95.19 81 CYS A O 1
ATOM 662 N N . ILE A 1 82 ? -9.299 -4.212 2.035 1.00 93.62 82 ILE A N 1
ATOM 663 C CA . ILE A 1 82 ? -10.042 -4.187 3.306 1.00 93.62 82 ILE A CA 1
ATOM 664 C C . ILE A 1 82 ? -11.533 -4.439 3.053 1.00 93.62 82 ILE A C 1
ATOM 666 O O . ILE A 1 82 ? -12.116 -5.337 3.653 1.00 93.62 82 ILE A O 1
ATOM 670 N N . PHE A 1 83 ? -12.140 -3.705 2.114 1.00 92.38 83 PHE A N 1
ATOM 671 C CA . PHE A 1 83 ? -13.563 -3.842 1.790 1.00 92.38 83 PHE A CA 1
ATOM 672 C C . PHE A 1 83 ? -13.933 -5.261 1.331 1.00 92.38 83 PHE A C 1
ATOM 674 O O . PHE A 1 83 ? -14.947 -5.808 1.750 1.00 92.38 83 PHE A O 1
ATOM 681 N N . LEU A 1 84 ? -13.101 -5.879 0.486 1.00 89.62 84 LEU A N 1
ATOM 682 C CA . LEU A 1 84 ? -13.352 -7.230 -0.027 1.00 89.62 84 LEU A CA 1
ATOM 683 C C . LEU A 1 84 ? -12.917 -8.338 0.941 1.00 89.62 84 LEU A C 1
ATOM 685 O O . LEU A 1 84 ? -13.499 -9.417 0.914 1.00 89.62 84 LEU A O 1
ATOM 689 N N . GLY A 1 85 ? -11.901 -8.090 1.769 1.00 76.00 85 GLY A N 1
ATOM 690 C CA . GLY A 1 85 ? -11.395 -9.024 2.777 1.00 76.00 85 GLY A CA 1
ATOM 691 C C . GLY A 1 85 ? -12.267 -9.088 4.034 1.00 76.00 85 GLY A C 1
ATOM 692 O O . GLY A 1 85 ? -12.329 -10.136 4.667 1.00 76.00 85 GLY A O 1
ATOM 693 N N . GLY A 1 86 ? -12.979 -8.002 4.355 1.00 55.66 86 GLY A N 1
ATOM 694 C CA . GLY A 1 86 ? -14.012 -7.928 5.397 1.00 55.66 86 GLY A CA 1
ATOM 695 C C . GLY A 1 86 ? -15.444 -8.135 4.883 1.00 55.66 86 GLY A C 1
ATOM 696 O O . GLY A 1 86 ? -16.394 -8.074 5.661 1.00 55.66 86 GLY A O 1
ATOM 697 N N . GLY A 1 87 ? -15.617 -8.384 3.582 1.00 42.78 87 GLY A N 1
ATOM 698 C CA . GLY A 1 87 ? -16.912 -8.609 2.950 1.00 42.78 87 GLY A CA 1
ATOM 699 C C . GLY A 1 87 ? -17.436 -10.022 3.192 1.00 42.78 87 GLY A C 1
ATOM 700 O O . GLY A 1 87 ? -17.344 -10.885 2.317 1.00 42.78 87 GLY A O 1
ATOM 701 N N . VAL A 1 88 ? -18.073 -10.248 4.344 1.00 37.72 88 VAL A N 1
ATOM 702 C CA . VAL A 1 88 ? -19.233 -11.149 4.361 1.00 37.72 88 VAL A CA 1
ATOM 703 C C . VAL A 1 88 ? -20.158 -10.654 3.252 1.00 37.72 88 VAL A C 1
ATOM 705 O O . VAL A 1 88 ? -20.500 -9.474 3.205 1.00 37.72 88 VAL A O 1
ATOM 708 N N . ARG A 1 89 ? -20.466 -11.552 2.315 1.00 32.56 89 ARG A N 1
ATOM 709 C CA . ARG A 1 89 ? -21.428 -11.344 1.231 1.00 32.56 89 ARG A CA 1
ATOM 710 C C . ARG A 1 89 ? -22.660 -10.619 1.790 1.00 32.56 89 ARG A C 1
ATOM 712 O O . ARG A 1 89 ? -23.307 -11.168 2.679 1.00 32.56 89 ARG A O 1
ATOM 719 N N . LEU A 1 90 ? -22.943 -9.414 1.292 1.00 35.09 90 LEU A N 1
ATOM 720 C CA . LEU A 1 90 ? -24.311 -8.893 1.308 1.00 35.09 90 LEU A CA 1
ATOM 721 C C . LEU A 1 90 ? -25.151 -9.710 0.324 1.00 35.09 90 LEU A C 1
ATOM 723 O O . LEU A 1 90 ? -24.597 -10.075 -0.742 1.00 35.09 90 LEU A O 1
#

Radius of gyration: 13.6 Å; Cα contacts (8 Å, |Δi|>4): 80; chains: 1; bounding box: 38×24×37 Å

Secondary structure (DSSP, 8-state):
-EESS-HHHHHHHHHHHHHHHS---HHHHHHHHHHHHHHHHHHHHHHTT--STTTEETTEEEE-TTSHHHHHHHHHHHHHHHHHHS----

Organism: Eggerthella lenta (NCBI:txid84112)

Solvent-accessible surface area (backbone atoms only — not comparable to full-atom values): 5116 Å² total; per-residue (Å²): 115,51,60,81,61,54,70,68,57,49,48,53,55,50,51,55,55,48,54,75,79,41,92,70,54,73,67,54,52,50,52,50,60,71,21,43,64,58,11,51,54,54,44,42,66,52,25,60,71,36,97,39,73,80,27,20,45,99,90,46,26,44,48,44,79,85,41,61,75,55,31,55,51,37,54,51,37,28,55,50,36,42,56,60,74,69,48,72,82,127